Protein AF-A0A4S8KWS2-F1 (afdb_monomer_lite)

Organism: Dendrothele bispora (strain CBS 962.96) (NCBI:txid1314807)

Foldseek 3Di:
DAPDDCVRDNDPDAQPDQAHRVPVLVVQCVVVVPPDPDDPDPDPVVSVCQQDPPCVPPPADDKAFDADPVPRHTARLRMDGHHRGDDVSNVVVNVVRRVVVVVVVD

Structure (mmCIF, N/CA/C/O backbone):
data_AF-A0A4S8KWS2-F1
#
_entry.id   AF-A0A4S8KWS2-F1
#
loop_
_atom_site.group_PDB
_atom_site.id
_atom_site.typ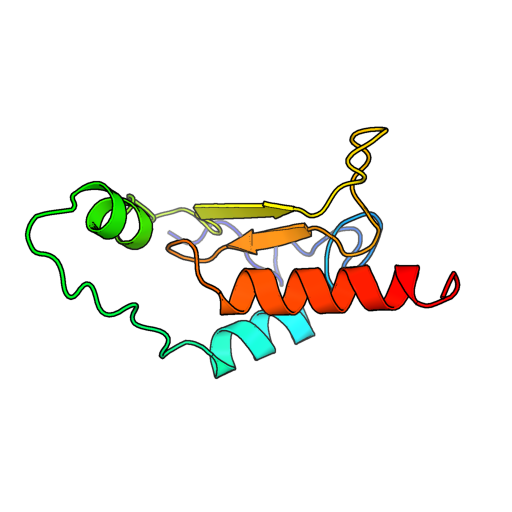e_symbol
_atom_site.label_atom_id
_atom_site.label_alt_id
_atom_site.label_comp_id
_atom_site.label_asym_id
_atom_site.label_entity_id
_atom_site.label_seq_id
_atom_site.pdbx_PDB_ins_code
_atom_site.Cartn_x
_atom_site.Cartn_y
_atom_site.Cartn_z
_atom_site.occupancy
_atom_site.B_iso_or_equiv
_atom_site.auth_seq_id
_atom_site.auth_comp_id
_atom_site.auth_asym_id
_atom_site.auth_atom_id
_atom_site.pdbx_PDB_model_num
ATOM 1 N N . LYS A 1 1 ? -21.656 6.192 8.394 1.00 63.66 1 LYS A N 1
ATOM 2 C CA . LYS A 1 1 ? -22.457 5.642 7.261 1.00 63.66 1 LYS A CA 1
ATOM 3 C C . LYS A 1 1 ? -21.497 5.369 6.106 1.00 63.66 1 LYS A C 1
ATOM 5 O O . LYS A 1 1 ? -20.739 6.272 5.795 1.00 63.66 1 LYS A O 1
ATOM 10 N N . LYS A 1 2 ? -21.473 4.171 5.505 1.00 75.38 2 LYS A N 1
ATOM 11 C CA . LYS A 1 2 ? -20.551 3.869 4.393 1.00 75.38 2 LYS A CA 1
ATOM 12 C C . LYS A 1 2 ? -21.028 4.560 3.102 1.00 75.38 2 LYS A C 1
ATOM 14 O O . LYS A 1 2 ? -22.052 4.176 2.532 1.00 75.38 2 LYS A O 1
ATOM 19 N N . VAL A 1 3 ? -20.339 5.635 2.702 1.00 84.31 3 VAL A N 1
ATOM 20 C CA . VAL A 1 3 ? -20.748 6.535 1.597 1.00 84.31 3 VAL A CA 1
ATOM 21 C C . VAL A 1 3 ? -20.134 6.149 0.249 1.00 84.31 3 VAL A C 1
ATOM 23 O O . VAL A 1 3 ? -20.658 6.583 -0.768 1.00 84.31 3 VAL A O 1
ATOM 26 N N . SER A 1 4 ? -19.158 5.234 0.209 1.00 84.44 4 SER A N 1
ATOM 27 C CA . SER A 1 4 ? -18.607 4.655 -1.027 1.00 84.44 4 SER A CA 1
ATOM 28 C C . SER A 1 4 ? -18.614 3.119 -1.024 1.00 84.44 4 SER A C 1
ATOM 30 O O . SER A 1 4 ? -18.657 2.484 0.033 1.00 84.44 4 SER A O 1
ATOM 32 N N . SER A 1 5 ? -18.666 2.492 -2.200 1.00 87.06 5 SER A N 1
ATOM 33 C CA . SER A 1 5 ? -18.486 1.037 -2.346 1.00 87.06 5 SER A CA 1
ATOM 34 C C . SER A 1 5 ? -17.965 0.684 -3.734 1.00 87.06 5 SER A C 1
ATOM 36 O O . SER A 1 5 ? -18.211 1.426 -4.669 1.00 87.06 5 SER A O 1
ATOM 38 N N . TRP A 1 6 ? -17.344 -0.485 -3.909 1.00 83.75 6 TRP A N 1
ATOM 39 C CA . TRP A 1 6 ? -16.892 -0.952 -5.231 1.00 83.75 6 TRP A CA 1
ATOM 40 C C . TRP A 1 6 ? -17.992 -1.007 -6.293 1.00 83.75 6 TRP A C 1
ATOM 42 O O . TRP A 1 6 ? -17.715 -0.848 -7.474 1.00 83.75 6 TRP A O 1
ATOM 52 N N . THR A 1 7 ? -19.238 -1.241 -5.881 1.00 87.94 7 THR A N 1
ATOM 53 C CA . THR A 1 7 ? -20.386 -1.287 -6.793 1.00 87.94 7 THR A CA 1
ATOM 54 C C . THR A 1 7 ? -20.877 0.108 -7.170 1.00 87.94 7 THR A C 1
ATOM 56 O O . THR A 1 7 ? -21.335 0.303 -8.290 1.00 87.94 7 THR A O 1
ATOM 59 N N . ARG A 1 8 ? -20.821 1.069 -6.238 1.00 90.31 8 ARG A N 1
ATOM 60 C CA . ARG A 1 8 ? -21.297 2.442 -6.465 1.00 90.31 8 ARG A CA 1
ATOM 61 C C . ARG A 1 8 ? -20.215 3.337 -7.075 1.00 90.31 8 ARG A C 1
ATOM 63 O O . ARG A 1 8 ? -20.529 4.173 -7.910 1.00 90.31 8 ARG A O 1
ATOM 70 N N . ASP A 1 9 ? -18.971 3.124 -6.665 1.00 89.25 9 ASP A N 1
ATOM 71 C CA . ASP A 1 9 ? -17.797 3.952 -6.927 1.00 89.25 9 ASP A CA 1
ATOM 72 C C . ASP A 1 9 ? -16.606 3.041 -7.305 1.00 89.25 9 ASP A C 1
ATOM 74 O O . ASP A 1 9 ? -15.654 2.895 -6.531 1.00 89.25 9 ASP A O 1
ATOM 78 N N . PRO A 1 10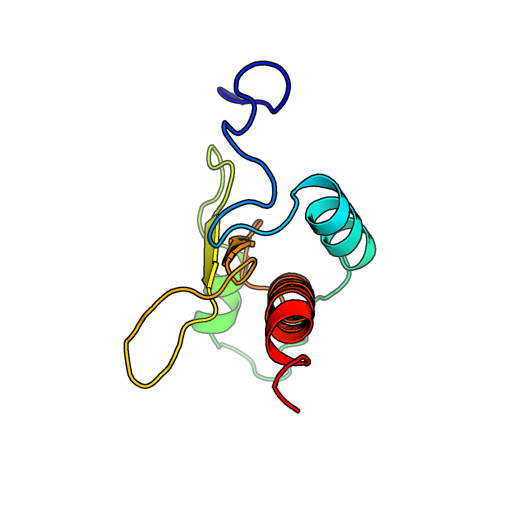 ? -16.668 2.334 -8.451 1.00 86.56 10 PRO A N 1
ATOM 79 C CA . PRO A 1 10 ? -15.579 1.463 -8.876 1.00 86.56 10 PRO A CA 1
ATOM 80 C C . PRO A 1 10 ? -14.314 2.272 -9.190 1.00 86.56 10 PRO A C 1
ATOM 82 O O . PRO A 1 10 ? -14.384 3.410 -9.658 1.00 86.56 10 PRO A O 1
ATOM 85 N N . SER A 1 11 ? -13.143 1.659 -8.990 1.00 84.44 11 SER A N 1
ATOM 86 C CA . SER A 1 11 ? -11.886 2.245 -9.468 1.00 84.44 11 SER A CA 1
ATOM 87 C C . SER A 1 11 ? -11.933 2.447 -10.981 1.00 84.44 11 SER A C 1
ATOM 89 O O . SER A 1 11 ? -12.358 1.560 -11.720 1.00 84.44 11 SER A O 1
ATOM 91 N N . LEU A 1 12 ? -11.446 3.603 -11.438 1.00 85.75 12 LEU A N 1
ATOM 92 C CA . LEU A 1 12 ? -11.351 3.922 -12.860 1.00 85.75 12 LEU A CA 1
ATOM 93 C C . LEU A 1 12 ? -10.419 2.950 -13.597 1.00 85.75 12 LEU A C 1
ATOM 95 O O . LEU A 1 12 ? -10.670 2.602 -14.748 1.00 85.75 12 LEU A O 1
ATOM 99 N N . GLN A 1 13 ? -9.334 2.530 -12.942 1.00 83.31 13 GLN A N 1
ATOM 100 C CA . GLN A 1 13 ? -8.307 1.669 -13.521 1.00 83.31 13 GLN A CA 1
ATOM 101 C C . GLN A 1 13 ? -7.661 0.800 -12.430 1.00 83.31 13 GLN A C 1
ATOM 103 O O . GLN A 1 13 ? -6.611 1.134 -11.882 1.00 83.31 13 GLN A O 1
ATOM 108 N N . ASP A 1 14 ? -8.313 -0.313 -12.089 1.00 88.88 14 ASP A N 1
ATOM 109 C CA . ASP A 1 14 ? -7.797 -1.277 -11.111 1.00 88.88 14 ASP A CA 1
ATOM 110 C C . ASP A 1 14 ? -6.501 -1.950 -11.600 1.00 88.88 14 ASP A C 1
ATOM 112 O O . ASP A 1 14 ? -6.409 -2.3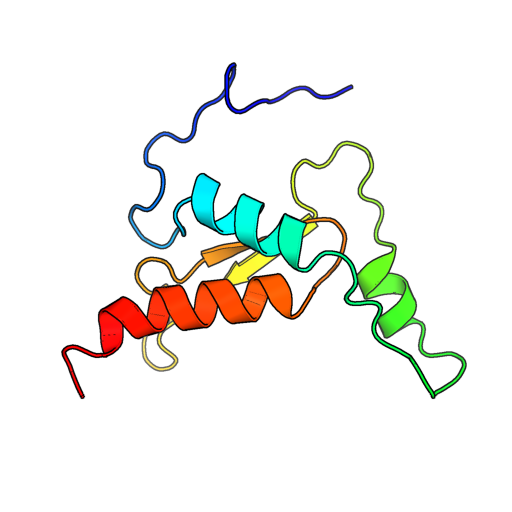71 -12.753 1.00 88.88 14 ASP A O 1
ATOM 116 N N . GLY A 1 15 ? -5.489 -2.026 -10.731 1.00 88.38 15 GLY A N 1
ATOM 117 C CA . GLY A 1 15 ? -4.188 -2.630 -11.048 1.00 88.38 15 GLY A CA 1
ATOM 118 C C . GLY A 1 15 ? -3.325 -1.882 -12.074 1.00 88.38 15 GLY A C 1
ATOM 119 O O . GLY A 1 15 ? -2.345 -2.445 -12.568 1.00 88.38 15 GLY A O 1
ATOM 120 N N . MET A 1 16 ? -3.679 -0.643 -12.422 1.00 89.94 16 MET A N 1
ATOM 121 C CA . MET A 1 16 ? -2.938 0.188 -13.376 1.00 89.94 16 MET A CA 1
ATOM 122 C C . MET A 1 16 ? -2.056 1.227 -12.676 1.00 89.94 16 MET A C 1
ATOM 124 O O . MET A 1 16 ? -2.183 1.498 -11.479 1.00 89.94 16 MET A O 1
ATOM 128 N N . ALA A 1 17 ? -1.172 1.855 -13.460 1.00 91.44 17 ALA A N 1
ATOM 129 C CA . ALA A 1 17 ? -0.198 2.829 -12.978 1.00 91.44 17 ALA A CA 1
ATOM 130 C C . ALA A 1 17 ? 0.575 2.272 -11.768 1.00 91.44 17 ALA A C 1
ATOM 132 O O . ALA A 1 17 ? 1.205 1.220 -11.872 1.00 91.44 17 ALA A O 1
ATOM 133 N N . TYR A 1 18 ? 0.528 2.957 -10.629 1.00 93.25 18 TYR A N 1
ATOM 134 C CA . TYR A 1 18 ? 1.210 2.548 -9.407 1.00 93.25 18 TYR A CA 1
ATOM 135 C C . TYR A 1 18 ? 0.334 1.721 -8.456 1.00 93.25 18 TYR A C 1
ATOM 137 O O . TYR A 1 18 ? 0.859 1.209 -7.475 1.00 93.25 18 TYR A O 1
ATOM 145 N N . PHE A 1 19 ? -0.962 1.536 -8.716 1.00 94.12 19 PHE A N 1
ATOM 146 C CA . PHE A 1 19 ? -1.841 0.795 -7.808 1.00 94.12 19 PHE A CA 1
ATOM 147 C C . PHE A 1 19 ? -1.763 -0.720 -8.018 1.00 94.12 19 PHE A C 1
ATOM 149 O O . PHE A 1 19 ? -1.666 -1.213 -9.142 1.00 94.12 19 PHE A O 1
ATOM 156 N N . VAL A 1 20 ? -1.818 -1.475 -6.920 1.00 95.12 20 VAL A N 1
ATOM 157 C CA . VAL A 1 20 ? -2.026 -2.928 -6.960 1.00 95.12 20 VAL A CA 1
ATOM 158 C C . VAL A 1 20 ? -3.445 -3.278 -7.416 1.00 95.12 20 VAL A C 1
ATOM 160 O O . VAL A 1 20 ? -4.370 -2.480 -7.284 1.00 95.12 20 VAL A O 1
ATOM 163 N N . GLU A 1 21 ? -3.616 -4.497 -7.926 1.00 93.94 21 GLU A N 1
ATOM 164 C CA . GLU A 1 21 ? -4.928 -5.073 -8.242 1.00 93.94 21 GLU A CA 1
ATOM 165 C C . GLU A 1 21 ? -5.719 -5.286 -6.936 1.00 93.94 21 GLU A C 1
ATOM 167 O O . GLU A 1 21 ? -5.266 -6.006 -6.039 1.00 93.94 21 GLU A O 1
ATOM 172 N N . ILE A 1 22 ? -6.895 -4.664 -6.802 1.00 92.00 22 ILE A N 1
ATOM 173 C CA . ILE A 1 22 ? -7.604 -4.576 -5.519 1.00 92.00 22 ILE A CA 1
ATOM 174 C C . ILE A 1 22 ? -8.085 -5.936 -5.009 1.00 92.00 22 ILE A C 1
ATOM 176 O O . ILE A 1 22 ? -7.956 -6.240 -3.825 1.00 92.00 22 ILE A O 1
ATOM 180 N N . GLN A 1 23 ? -8.656 -6.763 -5.886 1.00 92.50 23 GLN A N 1
ATOM 181 C CA . GLN A 1 23 ? -9.278 -8.031 -5.507 1.00 92.50 23 GLN A CA 1
ATOM 182 C C . GLN A 1 23 ? -8.255 -9.010 -4.913 1.00 92.50 23 GLN A C 1
ATOM 184 O O . GLN A 1 23 ? -8.467 -9.461 -3.781 1.00 92.50 23 GLN A O 1
ATOM 189 N N . PRO A 1 24 ? -7.127 -9.317 -5.590 1.00 94.81 24 PRO A N 1
ATOM 190 C CA . PRO A 1 24 ? -6.114 -10.193 -5.010 1.00 94.81 24 PRO A CA 1
ATOM 191 C C . PRO A 1 24 ? -5.461 -9.569 -3.772 1.00 94.81 24 PRO A C 1
ATOM 193 O O . PRO A 1 24 ? -5.181 -10.290 -2.814 1.00 94.81 24 PRO A O 1
ATOM 196 N N . TYR A 1 25 ? -5.289 -8.243 -3.743 1.00 94.44 25 TYR A N 1
ATOM 197 C CA . TYR A 1 25 ? -4.739 -7.548 -2.583 1.00 94.44 25 TYR A CA 1
ATOM 198 C C . TYR A 1 25 ? -5.626 -7.699 -1.340 1.00 94.44 25 TYR A C 1
ATOM 200 O O . TYR A 1 25 ? -5.165 -8.153 -0.294 1.00 94.44 25 TYR A O 1
ATOM 208 N N . LEU A 1 26 ? -6.922 -7.398 -1.445 1.00 92.38 26 LEU A N 1
ATOM 209 C CA . LEU A 1 26 ? -7.853 -7.517 -0.322 1.00 92.38 26 LEU A CA 1
ATOM 210 C C . LEU A 1 26 ? -8.042 -8.972 0.116 1.00 92.38 26 LEU A C 1
ATOM 212 O O . LEU A 1 26 ? -8.171 -9.234 1.313 1.00 92.38 26 LEU A O 1
ATOM 216 N N . ALA A 1 27 ? -8.025 -9.922 -0.823 1.00 94.81 27 ALA A N 1
ATOM 217 C CA . ALA A 1 27 ? -8.065 -11.346 -0.502 1.00 94.81 27 ALA A CA 1
ATOM 218 C C . ALA A 1 27 ? -6.837 -11.775 0.319 1.00 94.81 27 ALA A C 1
ATOM 220 O O . ALA A 1 27 ? -6.980 -12.490 1.314 1.00 94.81 27 ALA A O 1
ATOM 221 N N . TRP A 1 28 ? -5.646 -11.296 -0.052 1.00 94.69 28 TRP A N 1
ATOM 222 C CA . TRP A 1 28 ? -4.413 -11.534 0.692 1.00 94.69 28 TRP A CA 1
ATOM 223 C C . TRP A 1 28 ? -4.456 -10.926 2.093 1.00 94.69 28 TRP A C 1
ATOM 225 O O . TRP A 1 28 ? -4.251 -11.635 3.078 1.00 94.69 28 TRP A O 1
ATOM 235 N N . VAL A 1 29 ? -4.788 -9.638 2.197 1.00 92.44 29 VAL A N 1
ATOM 236 C CA . VAL A 1 29 ? -4.863 -8.949 3.490 1.00 92.44 29 VAL A CA 1
ATOM 237 C C . VAL A 1 29 ? -5.872 -9.630 4.405 1.00 92.44 29 VAL A C 1
ATOM 239 O O . VAL A 1 29 ? -5.585 -9.828 5.582 1.00 92.44 29 VAL A O 1
ATOM 242 N N . LYS A 1 30 ? -7.029 -10.047 3.868 1.00 91.62 30 LYS A N 1
ATOM 243 C CA . LYS A 1 30 ? -8.038 -10.801 4.621 1.00 91.62 30 LYS A CA 1
ATOM 244 C C . LYS A 1 30 ? -7.483 -12.124 5.152 1.00 91.62 30 LYS A C 1
ATOM 246 O O . LYS A 1 30 ? -7.732 -12.465 6.303 1.00 91.62 30 LYS A O 1
ATOM 251 N N . LYS A 1 31 ? -6.724 -12.854 4.332 1.00 93.00 31 LYS A N 1
ATOM 252 C CA . LYS A 1 31 ? -6.084 -14.118 4.724 1.00 93.00 31 LYS A CA 1
ATOM 253 C C . LYS A 1 31 ? -5.032 -13.925 5.824 1.00 93.00 31 LYS A C 1
ATOM 255 O O . LYS A 1 31 ? -4.847 -14.823 6.635 1.00 93.00 31 LYS A O 1
ATOM 260 N N . MET A 1 32 ? -4.374 -12.769 5.862 1.00 89.00 32 MET A N 1
ATOM 261 C CA . MET A 1 32 ? -3.289 -12.443 6.797 1.00 89.00 32 MET A CA 1
ATOM 262 C C . MET A 1 32 ? -3.745 -11.569 7.979 1.00 89.00 32 MET A C 1
ATOM 264 O O . MET A 1 32 ? -2.928 -10.904 8.610 1.00 89.00 32 MET A O 1
ATOM 268 N N . GLN A 1 33 ? -5.048 -11.529 8.285 1.00 75.81 33 GLN A N 1
ATOM 269 C CA . GLN A 1 33 ? -5.607 -10.621 9.297 1.00 75.81 33 GLN A CA 1
ATOM 270 C C . GLN A 1 33 ? -5.059 -10.834 10.713 1.00 75.81 33 GLN A C 1
ATOM 272 O O . GLN A 1 33 ? -4.996 -9.869 11.475 1.00 75.81 33 GLN A O 1
ATOM 277 N N . GLU A 1 34 ? -4.642 -12.051 11.058 1.00 70.38 34 GLU A N 1
ATOM 278 C CA . GLU A 1 34 ? -4.140 -12.414 12.389 1.00 70.38 34 GLU A CA 1
ATOM 279 C C . GLU A 1 34 ? -2.642 -12.110 12.566 1.00 70.38 34 GLU A C 1
ATOM 281 O O . GLU A 1 34 ? -1.864 -12.936 13.033 1.00 70.38 34 GLU A O 1
ATOM 286 N N . GLN A 1 35 ? -2.220 -10.900 12.204 1.00 68.75 35 GLN A N 1
ATOM 287 C CA . GLN A 1 35 ? -0.884 -10.387 12.510 1.00 68.75 35 GLN A CA 1
ATOM 288 C C . GLN A 1 35 ? -0.984 -9.359 13.635 1.00 68.75 35 GLN A C 1
ATOM 290 O O . GLN A 1 35 ? -0.884 -8.154 13.409 1.00 68.75 35 GLN A O 1
ATOM 295 N N . LYS A 1 36 ? -1.233 -9.825 14.864 1.00 66.38 36 LYS A N 1
ATOM 296 C CA . LYS A 1 36 ? -1.091 -8.960 16.038 1.00 66.38 36 LYS A CA 1
ATOM 297 C C . LYS A 1 36 ? 0.394 -8.851 16.361 1.00 66.38 36 LYS A C 1
ATOM 299 O O . LYS A 1 36 ? 0.990 -9.815 16.835 1.00 66.38 36 LYS A O 1
ATOM 304 N N . GLU A 1 37 ? 0.981 -7.688 16.103 1.00 64.25 37 GLU A N 1
ATOM 305 C CA . GLU A 1 37 ? 2.353 -7.418 16.519 1.00 64.25 37 GLU A CA 1
ATOM 306 C C . GLU A 1 37 ? 2.428 -7.491 18.050 1.00 64.25 37 GLU A C 1
ATOM 308 O O . GLU A 1 37 ? 1.701 -6.802 18.771 1.00 64.25 37 GLU A O 1
ATOM 313 N N . MET A 1 38 ? 3.248 -8.410 18.558 1.00 62.38 38 MET A N 1
ATOM 314 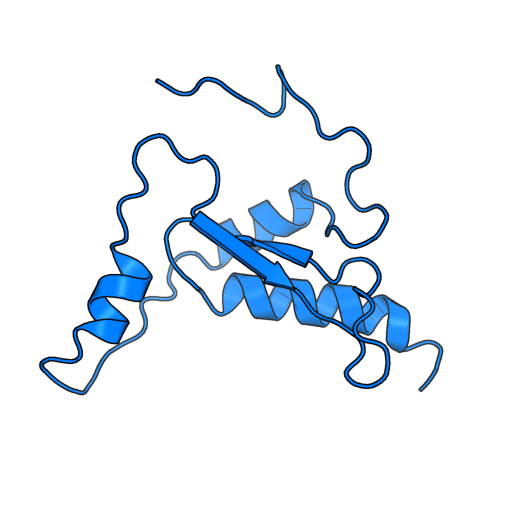C CA . MET A 1 38 ? 3.451 -8.567 19.992 1.00 62.38 38 MET A CA 1
ATOM 315 C C . MET A 1 38 ? 4.450 -7.510 20.456 1.00 62.38 38 MET A C 1
ATOM 317 O O . MET A 1 38 ? 5.652 -7.659 20.249 1.00 62.38 38 MET A O 1
ATOM 321 N N . SER A 1 39 ? 3.977 -6.453 21.114 1.00 62.97 39 SER A N 1
ATOM 322 C CA . SER A 1 39 ? 4.869 -5.547 21.836 1.00 62.97 39 SER A CA 1
ATOM 323 C C . SER A 1 39 ? 5.332 -6.229 23.128 1.00 62.97 39 SER A C 1
ATOM 325 O O . SER A 1 39 ? 4.579 -6.329 24.096 1.00 62.97 39 SER A O 1
ATOM 327 N N . THR A 1 40 ? 6.575 -6.702 23.171 1.00 67.50 40 THR A N 1
ATOM 328 C CA . THR A 1 40 ? 7.201 -7.184 24.418 1.00 67.50 40 THR A CA 1
ATOM 329 C C . THR A 1 40 ? 7.639 -6.043 25.340 1.00 67.50 40 THR A C 1
ATOM 331 O O . THR A 1 40 ? 7.993 -6.281 26.491 1.00 67.50 40 THR A O 1
ATOM 334 N N . CYS A 1 41 ? 7.616 -4.803 24.846 1.00 64.94 41 CYS A N 1
ATOM 335 C CA . CYS A 1 41 ? 7.964 -3.600 25.593 1.00 64.94 41 CYS A CA 1
ATOM 336 C C . CYS A 1 41 ? 6.690 -2.883 26.060 1.00 64.94 41 CYS A C 1
ATOM 338 O O . CYS A 1 41 ? 5.767 -2.675 25.274 1.00 64.94 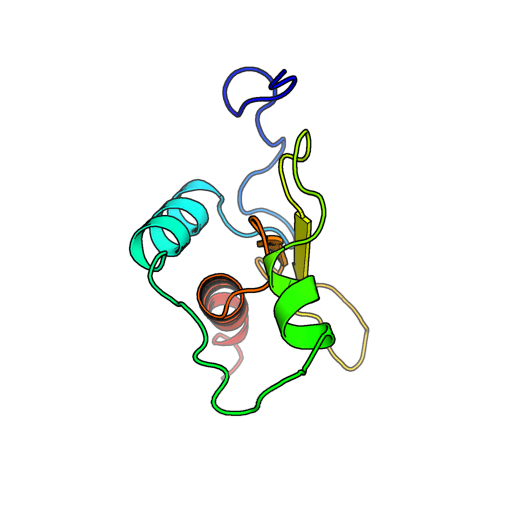41 CYS A O 1
ATOM 340 N N . THR A 1 42 ? 6.638 -2.487 27.329 1.00 68.19 42 THR A N 1
ATOM 341 C CA . THR A 1 42 ? 5.516 -1.740 27.908 1.00 68.19 42 THR A CA 1
ATOM 342 C C . THR A 1 42 ? 5.627 -0.242 27.596 1.00 68.19 42 THR A C 1
ATOM 344 O O . THR A 1 42 ? 6.712 0.332 27.654 1.00 68.19 42 THR A O 1
ATOM 347 N N . GLY A 1 43 ? 4.500 0.413 27.290 1.00 62.66 43 GLY A N 1
ATOM 348 C CA . GLY A 1 43 ? 4.406 1.882 27.241 1.00 62.66 43 GLY A CA 1
ATOM 349 C C . GLY A 1 43 ? 4.857 2.561 25.942 1.00 62.66 43 GLY A C 1
ATOM 350 O O . GLY A 1 43 ? 5.156 3.754 25.953 1.00 62.66 43 GLY A O 1
ATOM 351 N N . LEU A 1 44 ? 4.908 1.843 24.817 1.00 68.69 44 LEU A N 1
ATOM 352 C CA . LEU A 1 44 ? 5.215 2.441 23.516 1.00 68.69 44 LEU A CA 1
ATOM 353 C C . LEU A 1 44 ? 3.946 3.003 22.863 1.00 68.69 44 LEU A C 1
ATOM 355 O O . LEU A 1 44 ? 3.361 2.380 21.979 1.00 68.69 44 LEU A O 1
ATOM 359 N N . SER A 1 45 ? 3.575 4.230 23.238 1.00 65.94 45 SER A N 1
ATOM 360 C CA . SER A 1 45 ? 2.407 4.932 22.681 1.00 65.94 45 SER A CA 1
ATOM 361 C C . SER A 1 45 ? 2.400 4.998 21.148 1.00 65.94 45 SER A C 1
ATOM 363 O O . SER A 1 45 ? 1.334 5.075 20.551 1.00 65.94 45 SER A O 1
ATOM 365 N N . ALA A 1 46 ? 3.566 4.951 20.493 1.00 65.38 46 ALA A N 1
ATOM 366 C CA . ALA A 1 46 ? 3.667 4.918 19.034 1.00 65.38 46 ALA A CA 1
ATOM 367 C C . ALA A 1 46 ? 3.090 3.626 18.418 1.00 65.38 46 ALA A C 1
ATOM 369 O O . ALA A 1 46 ? 2.378 3.704 17.419 1.00 65.38 46 ALA A O 1
ATOM 370 N N . LEU A 1 47 ? 3.338 2.460 19.031 1.00 66.88 47 LEU A N 1
ATOM 371 C CA . LEU A 1 47 ? 2.791 1.167 18.587 1.00 66.88 47 LEU A CA 1
ATOM 372 C C . LEU A 1 47 ? 1.282 1.083 18.836 1.00 66.88 47 LEU A C 1
ATOM 374 O O . LEU A 1 47 ? 0.531 0.595 17.988 1.00 66.88 47 LEU A O 1
ATOM 378 N N . ASP A 1 48 ? 0.833 1.614 19.975 1.00 65.50 48 ASP A N 1
ATOM 379 C CA . ASP A 1 48 ? -0.591 1.687 20.295 1.00 65.50 48 ASP A CA 1
ATOM 380 C C . ASP A 1 48 ? -1.322 2.599 19.300 1.00 65.50 48 ASP A C 1
ATOM 382 O O . ASP A 1 48 ? -2.383 2.241 18.784 1.00 65.50 48 ASP A O 1
ATOM 386 N N . HIS A 1 49 ? -0.739 3.753 18.955 1.00 66.88 49 HIS A N 1
ATOM 387 C CA . HIS A 1 49 ? -1.352 4.714 18.036 1.00 66.88 49 HIS A CA 1
ATOM 388 C C . HIS A 1 49 ? -1.363 4.234 16.579 1.00 66.88 49 HIS A C 1
ATOM 390 O O . HIS A 1 49 ? -2.347 4.463 15.871 1.00 66.88 49 HIS A O 1
ATOM 396 N N . ALA A 1 50 ? -0.319 3.519 16.144 1.00 64.31 50 ALA A N 1
ATOM 397 C CA . ALA A 1 50 ? -0.239 2.932 14.806 1.00 64.31 50 ALA A CA 1
ATOM 398 C C . ALA A 1 50 ? -1.405 1.970 14.518 1.00 64.31 50 ALA A C 1
ATOM 400 O O . ALA A 1 50 ? -1.872 1.893 13.385 1.00 64.31 50 ALA A O 1
ATOM 401 N N . ASN A 1 51 ? -1.928 1.289 15.544 1.00 62.69 51 ASN A N 1
ATOM 402 C CA . ASN A 1 51 ? -3.002 0.303 15.406 1.00 62.69 51 ASN A CA 1
ATOM 403 C C . ASN A 1 51 ? -4.406 0.827 15.752 1.00 62.69 51 ASN A C 1
ATOM 405 O O . ASN A 1 51 ? -5.397 0.170 15.434 1.00 62.69 51 ASN A O 1
ATOM 409 N N . THR A 1 52 ? -4.515 1.989 16.405 1.00 67.31 52 THR A N 1
ATOM 410 C CA . THR A 1 52 ? -5.785 2.481 16.982 1.00 67.31 52 THR A CA 1
ATOM 411 C C . THR A 1 52 ? -6.232 3.848 16.475 1.00 67.31 52 THR A C 1
ATOM 413 O O . THR A 1 52 ? -7.237 4.372 16.959 1.00 67.31 52 THR A O 1
ATOM 416 N N . LYS A 1 53 ? -5.536 4.432 15.488 1.00 64.38 53 LYS A N 1
ATOM 417 C CA . LYS A 1 53 ? -5.913 5.723 14.894 1.00 64.38 53 LYS A CA 1
ATOM 418 C C . LYS A 1 53 ? -7.412 5.753 14.554 1.00 64.38 53 LYS A C 1
ATOM 420 O O . LYS A 1 53 ? -7.959 4.772 14.040 1.00 64.38 53 LYS A O 1
ATOM 425 N N . TYR A 1 54 ? -8.072 6.878 14.852 1.00 69.38 54 TYR A N 1
ATOM 426 C CA . TYR A 1 54 ? -9.487 7.102 14.543 1.00 69.38 54 TYR A CA 1
ATOM 427 C C . TYR A 1 54 ? -9.763 6.767 13.072 1.00 69.38 54 TYR A C 1
ATOM 429 O O . TYR A 1 54 ? -9.297 7.464 12.174 1.00 69.38 54 TYR A O 1
ATOM 437 N N . HIS A 1 55 ? -10.488 5.675 12.839 1.00 77.50 55 HIS A N 1
ATOM 438 C CA . HIS A 1 55 ? -10.730 5.115 11.507 1.00 77.50 55 HIS A CA 1
ATOM 439 C C . HIS A 1 55 ? -12.220 5.055 11.158 1.00 77.50 55 HIS A C 1
ATOM 441 O O . HIS A 1 55 ? -12.582 4.729 10.028 1.00 77.50 55 HIS A O 1
ATOM 447 N N . GLU A 1 56 ? -13.103 5.372 12.109 1.00 82.25 56 GLU A N 1
ATOM 448 C CA . GLU A 1 56 ? -14.538 5.398 11.856 1.00 82.25 56 GLU A CA 1
ATOM 449 C C . GLU A 1 56 ? -14.874 6.414 10.759 1.00 82.25 56 GLU A C 1
ATOM 451 O O . GLU A 1 56 ? -14.581 7.602 10.866 1.00 82.25 56 GLU A O 1
ATOM 456 N N . GLY A 1 57 ? -15.502 5.931 9.687 1.00 82.69 57 GLY A N 1
ATOM 457 C CA . GLY A 1 57 ? -15.877 6.752 8.536 1.00 82.69 57 GLY A CA 1
ATOM 458 C C . GLY A 1 57 ? -14.838 6.811 7.413 1.00 82.69 57 GLY A C 1
ATOM 459 O O . GLY A 1 57 ? -15.193 7.274 6.331 1.00 82.69 57 GLY A O 1
ATOM 460 N N . TYR A 1 58 ? -13.626 6.291 7.618 1.00 84.31 58 TYR A N 1
ATOM 461 C CA . TYR A 1 58 ? -12.608 6.166 6.574 1.00 84.31 58 TYR A CA 1
ATOM 462 C C . TYR A 1 58 ? -12.702 4.810 5.855 1.00 84.31 58 TYR A C 1
ATOM 464 O O . TYR A 1 58 ? -12.994 3.788 6.478 1.00 84.31 58 TYR A O 1
ATOM 472 N N . ASP A 1 59 ? -12.467 4.796 4.539 1.00 82.56 59 ASP A N 1
ATOM 473 C CA . ASP A 1 59 ? -12.379 3.550 3.753 1.00 82.56 59 ASP A CA 1
ATOM 474 C C . ASP A 1 59 ? -10.947 2.974 3.778 1.00 82.56 59 ASP A C 1
ATOM 476 O O . ASP A 1 59 ? -10.765 1.758 3.730 1.00 82.56 59 ASP A O 1
ATOM 480 N N . ASP A 1 60 ? -9.941 3.839 3.953 1.00 87.31 60 ASP A N 1
ATOM 481 C CA . ASP A 1 60 ? -8.540 3.511 4.217 1.00 87.31 60 ASP A CA 1
ATOM 482 C C . ASP A 1 60 ? -7.933 4.442 5.283 1.00 87.31 60 ASP A C 1
ATOM 484 O O . ASP A 1 60 ? -8.382 5.569 5.473 1.00 87.31 60 ASP A O 1
ATOM 488 N N . THR A 1 61 ? -6.925 3.973 6.028 1.00 87.38 61 THR A N 1
ATOM 489 C CA . THR A 1 61 ? -6.265 4.807 7.065 1.00 87.38 61 THR A CA 1
ATOM 490 C C . THR A 1 61 ? -4.880 5.307 6.663 1.00 87.38 61 THR A C 1
ATOM 492 O O . THR A 1 61 ? -4.299 6.157 7.343 1.00 87.38 61 THR A O 1
ATOM 495 N N . GLY A 1 62 ? -4.372 4.818 5.533 1.00 89.38 62 GLY A N 1
ATOM 496 C CA . GLY A 1 62 ? -3.077 5.167 4.975 1.00 89.38 62 GLY A CA 1
ATOM 497 C C . GLY A 1 62 ? -2.831 4.479 3.634 1.00 89.38 62 GLY A C 1
ATOM 498 O O . GLY A 1 62 ? -3.680 3.756 3.104 1.00 89.38 62 GLY A O 1
ATOM 499 N N . LYS A 1 63 ? -1.647 4.715 3.070 1.00 91.94 63 LYS A N 1
ATOM 500 C CA . LYS A 1 63 ? -1.152 4.053 1.861 1.00 91.94 63 LYS A CA 1
ATOM 501 C C . LYS A 1 63 ? 0.270 3.578 2.116 1.00 91.94 63 LYS A C 1
ATOM 503 O O . LYS A 1 63 ? 1.059 4.295 2.723 1.00 91.94 63 LYS A O 1
ATOM 508 N N . VAL A 1 64 ? 0.605 2.409 1.592 1.00 93.56 64 VAL A N 1
ATOM 509 C CA . VAL A 1 64 ? 1.994 1.961 1.457 1.00 93.56 64 VAL A CA 1
ATOM 510 C C . VAL A 1 64 ? 2.396 2.166 0.006 1.00 93.56 64 VAL A C 1
ATOM 512 O O . VAL A 1 64 ? 1.606 1.868 -0.891 1.00 93.56 64 VAL A O 1
ATOM 515 N N . ALA A 1 65 ? 3.601 2.689 -0.216 1.00 94.94 65 ALA A N 1
ATOM 516 C CA . ALA A 1 65 ? 4.124 2.985 -1.540 1.00 94.94 65 ALA A CA 1
ATOM 517 C C . ALA A 1 65 ? 5.606 2.597 -1.665 1.00 94.94 65 ALA A C 1
ATOM 519 O O . ALA A 1 65 ? 6.415 2.911 -0.796 1.00 94.94 65 ALA A O 1
ATOM 520 N N . GLY A 1 66 ? 5.957 1.946 -2.770 1.00 94.12 66 GLY A N 1
ATOM 521 C CA . GLY A 1 66 ? 7.315 1.671 -3.214 1.00 94.12 66 GLY A CA 1
ATOM 522 C C . GLY A 1 66 ? 7.681 2.573 -4.390 1.00 94.12 66 GLY A C 1
ATOM 523 O O . GLY A 1 66 ? 6.960 2.655 -5.388 1.00 94.12 66 GLY A O 1
ATOM 524 N N . LEU A 1 67 ? 8.817 3.253 -4.269 1.00 94.00 67 LEU A N 1
ATOM 525 C CA . LEU A 1 67 ? 9.294 4.240 -5.233 1.00 94.00 67 LEU A CA 1
ATOM 526 C C . LEU A 1 67 ? 10.783 4.059 -5.530 1.00 94.00 67 LEU A C 1
ATOM 528 O O . LEU A 1 67 ? 11.534 3.472 -4.752 1.00 94.00 67 LEU A O 1
ATOM 532 N N . CYS A 1 68 ? 11.216 4.559 -6.682 1.00 91.25 68 CYS A N 1
ATOM 533 C CA . CYS A 1 68 ? 12.626 4.606 -7.041 1.00 91.25 68 CYS A CA 1
ATOM 534 C C . CYS A 1 68 ? 13.369 5.595 -6.133 1.00 91.25 68 CYS A C 1
ATOM 536 O O . CYS A 1 68 ? 13.131 6.792 -6.228 1.00 91.25 68 CYS A O 1
ATOM 538 N N . ALA A 1 69 ? 14.331 5.130 -5.335 1.00 90.94 69 ALA A N 1
ATOM 539 C CA . ALA A 1 69 ? 15.098 5.998 -4.433 1.00 90.94 69 ALA A CA 1
ATOM 540 C C . ALA A 1 69 ? 15.894 7.115 -5.143 1.00 90.94 69 ALA A C 1
ATOM 542 O O . ALA A 1 69 ? 16.246 8.106 -4.519 1.00 90.94 69 ALA A O 1
ATOM 543 N N . ARG A 1 70 ? 16.197 6.963 -6.442 1.00 92.62 70 ARG A N 1
ATOM 544 C CA . ARG A 1 70 ? 16.949 7.970 -7.211 1.00 92.62 70 ARG A CA 1
ATOM 545 C C . ARG A 1 70 ? 16.069 9.087 -7.765 1.00 92.62 70 ARG A C 1
ATOM 547 O O . ARG A 1 70 ? 16.507 10.227 -7.817 1.00 92.62 70 ARG A O 1
ATOM 554 N N . HIS A 1 71 ? 14.887 8.736 -8.263 1.00 93.50 71 HIS A N 1
ATOM 555 C CA . HIS A 1 71 ? 14.042 9.652 -9.040 1.00 93.50 71 HIS A CA 1
ATOM 556 C C . HIS A 1 71 ? 12.697 9.936 -8.370 1.00 93.50 71 HIS A C 1
ATOM 558 O O . HIS A 1 71 ? 11.885 10.660 -8.928 1.00 93.50 71 HIS A O 1
ATOM 564 N N . GLU A 1 72 ? 12.436 9.304 -7.226 1.00 94.31 72 GLU A N 1
ATOM 565 C CA . GLU A 1 72 ? 11.211 9.434 -6.433 1.00 94.31 72 GLU A CA 1
ATOM 566 C C . GLU A 1 72 ? 9.923 9.083 -7.195 1.00 94.31 72 GLU A C 1
ATOM 568 O O . GLU A 1 72 ? 8.820 9.498 -6.850 1.00 94.31 72 GLU A O 1
ATOM 573 N N . VAL A 1 73 ? 10.053 8.256 -8.235 1.00 93.12 73 VAL A N 1
ATOM 574 C CA . VAL A 1 73 ? 8.928 7.808 -9.059 1.00 93.12 73 VAL A CA 1
ATOM 575 C C . VAL A 1 73 ? 8.297 6.561 -8.452 1.00 93.12 73 VAL A C 1
ATOM 577 O O . VAL A 1 73 ? 8.989 5.572 -8.189 1.00 93.12 73 VAL A O 1
ATOM 580 N N . LEU A 1 74 ? 6.975 6.598 -8.275 1.00 94.00 74 LEU A N 1
ATOM 581 C CA . LEU A 1 74 ? 6.175 5.448 -7.861 1.00 94.00 74 LEU A CA 1
ATOM 582 C C . LEU A 1 74 ? 6.286 4.322 -8.885 1.00 94.00 74 LEU A C 1
ATOM 584 O O . LEU A 1 74 ? 6.066 4.521 -10.081 1.00 94.00 74 LEU A O 1
ATOM 588 N N . GLN A 1 75 ? 6.612 3.129 -8.403 1.00 92.62 75 GLN A N 1
ATOM 589 C CA . GLN A 1 75 ? 6.756 1.969 -9.267 1.00 92.62 75 GLN A CA 1
ATOM 590 C C . GLN A 1 75 ? 5.399 1.376 -9.639 1.00 92.62 75 GLN A C 1
ATOM 592 O O . GLN A 1 75 ? 4.406 1.521 -8.919 1.00 92.62 75 GLN A O 1
ATOM 597 N N . LYS A 1 76 ? 5.373 0.664 -10.768 1.00 93.06 76 LYS A N 1
ATOM 598 C CA . LYS A 1 76 ? 4.189 -0.066 -11.219 1.00 93.06 76 LYS A CA 1
ATOM 599 C C . LYS A 1 76 ? 3.742 -1.068 -10.149 1.00 93.06 76 LYS A C 1
ATOM 601 O O . LYS A 1 76 ? 4.565 -1.819 -9.631 1.00 93.06 76 LYS A O 1
ATOM 606 N N . ASN A 1 77 ? 2.448 -1.067 -9.822 1.00 94.19 77 ASN A N 1
ATOM 607 C CA . ASN A 1 77 ? 1.861 -1.847 -8.720 1.00 94.19 77 ASN A CA 1
ATOM 608 C C . ASN A 1 77 ? 2.584 -1.664 -7.365 1.00 94.19 77 ASN A C 1
ATOM 610 O O . ASN A 1 77 ? 2.556 -2.553 -6.517 1.00 94.19 77 ASN A O 1
ATOM 614 N N . 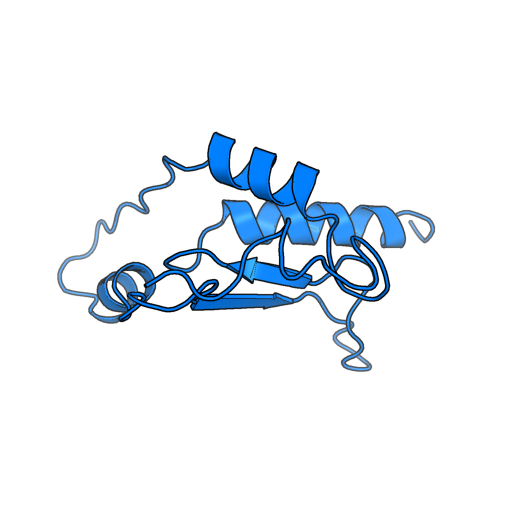GLY A 1 78 ? 3.252 -0.528 -7.167 1.00 95.00 78 GLY A N 1
ATOM 615 C CA . GLY A 1 78 ? 3.997 -0.212 -5.958 1.00 95.00 78 GLY A CA 1
ATOM 616 C C . GLY A 1 78 ? 3.162 0.417 -4.851 1.00 95.00 78 GLY A C 1
ATOM 617 O O . GLY A 1 78 ? 3.742 0.781 -3.843 1.00 95.00 78 GLY A O 1
ATOM 618 N N . MET A 1 79 ? 1.846 0.581 -4.996 1.00 95.44 79 MET A N 1
ATOM 619 C CA . MET A 1 79 ? 0.999 1.269 -4.022 1.00 95.44 79 MET A CA 1
ATOM 620 C C . MET A 1 79 ? -0.257 0.477 -3.666 1.00 95.44 79 MET A C 1
ATOM 622 O O . MET A 1 79 ? -0.974 -0.000 -4.546 1.00 95.44 79 MET A O 1
ATOM 626 N N . GLY A 1 80 ? -0.580 0.424 -2.374 1.00 94.00 80 GLY A N 1
ATOM 627 C CA . GLY A 1 80 ? -1.804 -0.185 -1.858 1.00 94.00 80 GLY A CA 1
ATOM 628 C C . GLY A 1 80 ? -2.356 0.555 -0.642 1.00 94.00 80 GLY A C 1
ATOM 629 O O . GLY A 1 80 ? -1.622 1.212 0.098 1.00 94.00 80 GLY A O 1
ATOM 630 N N . ALA A 1 81 ? -3.675 0.482 -0.467 1.00 91.88 81 ALA A N 1
ATOM 631 C CA . ALA A 1 81 ? -4.381 1.139 0.628 1.00 91.88 81 ALA A CA 1
ATOM 632 C C . ALA A 1 81 ? -4.326 0.308 1.908 1.00 91.88 81 ALA A C 1
ATOM 634 O O . ALA A 1 81 ? -4.695 -0.866 1.891 1.00 91.88 81 ALA A O 1
ATOM 635 N N . THR A 1 82 ? -3.924 0.919 3.019 1.00 90.12 82 THR A N 1
ATOM 636 C CA . THR A 1 82 ? -3.942 0.240 4.309 1.00 90.12 82 THR A CA 1
ATOM 637 C C . THR A 1 82 ? -5.324 0.313 4.935 1.00 90.12 82 THR A C 1
ATOM 639 O O . THR A 1 82 ? -6.038 1.317 4.890 1.00 90.12 82 THR A O 1
ATOM 642 N N . GLN A 1 83 ? -5.694 -0.796 5.554 1.00 86.38 83 GLN A N 1
ATOM 643 C CA . GLN A 1 83 ? -6.857 -0.943 6.409 1.00 86.38 83 GLN A CA 1
ATOM 644 C C . GLN A 1 83 ? -6.526 -0.242 7.728 1.00 86.38 83 GLN A C 1
ATOM 646 O O . GLN A 1 83 ? -5.597 0.558 7.794 1.00 86.38 83 GLN A O 1
ATOM 651 N N . VAL A 1 84 ? -7.271 -0.508 8.794 1.00 82.19 84 VAL A N 1
ATOM 652 C CA . VAL A 1 84 ? -6.935 0.066 10.099 1.00 82.19 84 VAL A CA 1
ATOM 653 C C . VAL A 1 84 ? -5.552 -0.420 10.540 1.00 82.19 84 VAL A C 1
ATOM 655 O O . VAL A 1 84 ? -5.352 -1.624 10.762 1.00 82.19 84 VAL A O 1
ATOM 658 N N . GLY A 1 85 ? -4.642 0.545 10.646 1.00 77.88 85 GLY A N 1
ATOM 659 C CA . GLY A 1 85 ? -3.251 0.369 11.033 1.00 77.88 85 GLY A CA 1
ATOM 660 C C . GLY A 1 85 ? -2.315 -0.084 9.914 1.00 77.88 85 GLY A C 1
ATOM 661 O O . GLY A 1 85 ? -2.723 -0.512 8.830 1.00 77.88 85 GLY A O 1
ATOM 662 N N . GLU A 1 86 ? -1.023 0.026 10.197 1.00 80.50 86 GLU A N 1
ATOM 663 C CA . GLU A 1 86 ? 0.059 -0.430 9.328 1.00 80.50 86 GLU A CA 1
ATOM 664 C C . GLU A 1 86 ? 0.357 -1.905 9.631 1.00 80.50 86 GLU A C 1
ATOM 666 O O . GLU A 1 86 ? 0.545 -2.284 10.782 1.00 80.50 86 GLU A O 1
ATOM 671 N N . ARG A 1 87 ? 0.345 -2.766 8.605 1.00 84.81 87 ARG A N 1
ATOM 672 C CA . ARG A 1 87 ? 0.540 -4.219 8.756 1.00 84.81 87 ARG A CA 1
ATOM 673 C C . ARG A 1 87 ? 1.541 -4.735 7.737 1.00 84.81 87 ARG A C 1
ATOM 675 O O . ARG A 1 87 ? 1.474 -4.337 6.571 1.00 84.81 87 ARG A O 1
ATOM 682 N N . TYR A 1 88 ? 2.380 -5.691 8.139 1.00 88.25 88 TYR A N 1
ATOM 683 C CA . TYR A 1 88 ? 3.332 -6.355 7.240 1.00 88.25 88 TYR A CA 1
ATOM 684 C C . TYR A 1 88 ? 2.639 -6.999 6.040 1.00 88.25 88 TYR A C 1
ATOM 686 O O . TYR A 1 88 ? 3.094 -6.814 4.918 1.00 88.25 88 TYR A O 1
ATOM 694 N N . ALA A 1 89 ? 1.460 -7.602 6.232 1.00 91.88 89 ALA A N 1
ATOM 695 C CA . ALA A 1 89 ? 0.646 -8.138 5.139 1.00 91.88 89 ALA A CA 1
ATOM 696 C C . ALA A 1 89 ? 0.443 -7.161 3.963 1.00 91.88 89 ALA A C 1
ATOM 698 O O . ALA A 1 89 ? 0.411 -7.590 2.807 1.00 91.88 89 ALA A O 1
ATOM 699 N N . ASN A 1 90 ? 0.320 -5.857 4.242 1.00 93.31 90 ASN A N 1
ATOM 700 C CA . ASN A 1 90 ? 0.171 -4.836 3.208 1.00 93.31 90 ASN A CA 1
ATOM 701 C C . ASN A 1 90 ? 1.482 -4.634 2.453 1.00 93.31 90 ASN A C 1
ATOM 703 O O . ASN A 1 90 ? 1.498 -4.665 1.223 1.00 93.31 90 ASN A O 1
ATOM 707 N N . VAL A 1 91 ? 2.567 -4.452 3.206 1.00 93.25 91 VAL A N 1
ATOM 708 C CA . VAL A 1 91 ? 3.911 -4.215 2.675 1.00 93.25 91 VAL A CA 1
ATOM 709 C C . VAL A 1 91 ? 4.379 -5.406 1.844 1.00 93.25 91 VAL A C 1
ATOM 711 O O . VAL A 1 91 ? 4.793 -5.209 0.707 1.00 93.25 91 VAL A O 1
ATOM 714 N N . ASP A 1 92 ? 4.226 -6.631 2.347 1.00 93.62 92 ASP A N 1
ATOM 715 C CA . ASP A 1 92 ? 4.653 -7.862 1.675 1.00 93.62 92 ASP A CA 1
ATOM 716 C C . ASP A 1 92 ? 4.014 -8.004 0.292 1.00 93.62 92 ASP A C 1
ATOM 718 O O . ASP A 1 92 ? 4.697 -8.259 -0.702 1.00 93.62 92 ASP A O 1
ATOM 722 N N . PHE A 1 93 ? 2.698 -7.787 0.206 1.00 95.12 93 PHE A N 1
ATOM 723 C CA . PHE A 1 93 ? 1.978 -7.891 -1.059 1.00 95.12 93 PHE A CA 1
ATOM 724 C C . PHE A 1 93 ? 2.430 -6.829 -2.061 1.00 95.12 93 PHE A C 1
ATOM 726 O O . PHE A 1 93 ? 2.610 -7.123 -3.244 1.00 95.12 93 PHE A O 1
ATOM 733 N N . ILE A 1 94 ? 2.605 -5.589 -1.599 1.00 95.44 94 ILE A N 1
ATOM 734 C CA . ILE A 1 94 ? 3.002 -4.461 -2.445 1.00 95.44 94 ILE A CA 1
ATOM 735 C C . ILE A 1 94 ? 4.441 -4.640 -2.931 1.00 95.44 94 ILE A C 1
ATOM 737 O O . ILE A 1 94 ? 4.706 -4.464 -4.117 1.00 95.44 94 ILE A O 1
ATOM 741 N N . VAL A 1 95 ? 5.359 -5.057 -2.055 1.00 94.50 95 VAL A N 1
ATOM 742 C CA . VAL A 1 95 ? 6.751 -5.351 -2.417 1.00 94.50 95 VAL A CA 1
ATOM 743 C C . VAL A 1 95 ? 6.807 -6.490 -3.431 1.00 94.50 95 VAL A C 1
ATOM 745 O O . VAL A 1 95 ? 7.447 -6.336 -4.468 1.00 94.50 95 VAL A O 1
ATOM 748 N N . ALA A 1 96 ? 6.090 -7.594 -3.208 1.00 94.38 96 ALA A N 1
ATOM 749 C CA . ALA A 1 96 ? 6.026 -8.690 -4.176 1.00 94.38 96 ALA A CA 1
ATOM 750 C C . ALA A 1 96 ? 5.438 -8.238 -5.528 1.00 94.38 96 ALA A C 1
ATOM 752 O O . ALA A 1 96 ? 5.962 -8.582 -6.590 1.00 94.38 96 ALA A O 1
ATOM 753 N N . SER A 1 97 ? 4.381 -7.419 -5.498 1.00 94.38 97 SER A N 1
ATOM 754 C CA . SER A 1 97 ? 3.730 -6.871 -6.696 1.00 94.38 97 SER A CA 1
ATOM 755 C C . SER A 1 97 ? 4.637 -5.934 -7.489 1.00 94.38 97 SER A C 1
ATOM 757 O O . SER A 1 97 ? 4.617 -5.966 -8.719 1.00 94.38 97 SER A O 1
ATOM 759 N N . LEU A 1 98 ? 5.434 -5.124 -6.795 1.00 92.88 98 LEU A N 1
ATOM 760 C CA . LEU A 1 98 ? 6.441 -4.241 -7.371 1.00 92.88 98 LEU A CA 1
ATOM 761 C C . LEU A 1 98 ? 7.596 -5.051 -7.971 1.00 92.88 98 LEU A C 1
ATOM 763 O O . LEU A 1 98 ? 7.979 -4.827 -9.119 1.00 92.88 98 LEU A O 1
ATOM 767 N N . LEU A 1 99 ? 8.129 -6.025 -7.226 1.00 91.69 99 LEU A N 1
ATOM 768 C CA . LEU A 1 99 ? 9.259 -6.854 -7.657 1.00 91.69 99 LEU A CA 1
ATOM 769 C C . LEU A 1 99 ? 8.935 -7.684 -8.902 1.00 91.69 99 LEU A C 1
ATOM 771 O O . LEU A 1 99 ? 9.809 -7.846 -9.749 1.00 91.69 99 LEU A O 1
ATOM 775 N N . ARG A 1 100 ? 7.676 -8.112 -9.077 1.00 90.38 100 ARG A N 1
ATOM 776 C CA . ARG A 1 100 ? 7.176 -8.761 -10.305 1.00 90.38 100 ARG A CA 1
ATOM 777 C C . ARG A 1 100 ? 7.481 -7.966 -11.582 1.00 90.38 100 ARG A C 1
ATOM 779 O O . ARG A 1 100 ? 7.612 -8.562 -12.646 1.00 90.38 100 ARG A O 1
ATOM 786 N N . HIS A 1 101 ? 7.569 -6.636 -11.497 1.00 86.69 101 HIS A N 1
ATOM 787 C CA . HIS A 1 101 ? 7.852 -5.766 -12.648 1.00 86.69 101 HIS A CA 1
ATOM 788 C C . HIS A 1 101 ? 9.326 -5.363 -12.754 1.00 86.69 101 HIS A C 1
ATOM 790 O O . HIS A 1 101 ? 9.752 -4.913 -13.813 1.00 86.69 101 HIS A O 1
ATOM 796 N N . LEU A 1 102 ? 10.107 -5.531 -11.683 1.00 80.38 102 LEU A N 1
ATOM 797 C CA . LEU A 1 102 ? 11.552 -5.288 -11.685 1.00 80.38 102 LEU A CA 1
ATOM 798 C C . LEU A 1 102 ? 12.358 -6.533 -12.063 1.00 80.38 102 LEU A C 1
ATOM 800 O O . LEU A 1 102 ? 13.454 -6.393 -12.591 1.00 80.38 102 LEU A O 1
ATOM 804 N N . SER A 1 103 ? 11.823 -7.738 -11.848 1.00 65.81 103 SER A N 1
ATOM 805 C CA . SER A 1 103 ? 12.525 -9.003 -12.106 1.00 65.81 103 SER A CA 1
ATOM 806 C C . SER A 1 103 ? 12.820 -9.287 -13.584 1.00 65.81 103 SER A C 1
ATOM 808 O O . SER A 1 103 ? 13.430 -10.298 -13.882 1.00 65.81 103 SER A O 1
ATOM 810 N N . VAL A 1 104 ? 12.399 -8.426 -14.517 1.00 55.47 104 VAL A N 1
ATOM 811 C CA . VAL A 1 104 ? 12.839 -8.473 -15.927 1.00 55.47 104 VAL A CA 1
ATOM 812 C C . VAL A 1 104 ? 14.238 -7.848 -16.105 1.00 55.47 104 VAL A C 1
ATOM 814 O O . VAL A 1 104 ? 14.871 -8.034 -17.137 1.00 55.47 104 VAL A O 1
ATOM 817 N N . LEU A 1 105 ? 14.727 -7.099 -15.109 1.00 50.25 105 LEU A N 1
ATOM 818 C CA . LEU A 1 105 ? 16.044 -6.444 -15.097 1.00 50.25 105 LEU A CA 1
ATOM 819 C C . LEU A 1 105 ? 17.095 -7.177 -14.237 1.00 50.25 105 LEU A C 1
ATOM 821 O O . LEU A 1 105 ? 18.209 -6.668 -14.104 1.00 50.25 105 LEU A O 1
ATOM 825 N N . LEU A 1 106 ? 16.750 -8.332 -13.654 1.00 46.62 106 LEU A N 1
ATOM 826 C CA . LEU A 1 106 ? 17.661 -9.256 -12.961 1.00 46.62 106 LEU A CA 1
ATOM 827 C C . LEU A 1 106 ? 17.762 -10.562 -13.750 1.00 46.62 106 LEU A C 1
ATOM 829 O O . LEU A 1 106 ? 18.868 -11.142 -13.750 1.00 46.62 106 LEU A O 1
#

pLDDT: mean 83.48, std 12.17, range [46.62, 95.44]

Sequence (106 aa):
KKVSSWTRDPSLQDGMAYFVEIQPYLAWVKKMQEQKEMSTCTGLSALDHANTKYHEGYDDTGKVAGLCARHEVLQKNGMGATQVGERYANVDFIVASLLRHLSVLL

InterPro domains:
  IPR040521 Kyakuja-Dileera-Zisupton transposase [PF18758] (3-101)

Secondary structure (DSSP, 8-state):
-----TTTS--SSTT-TTBPPHHHHHHHHHHT--------STT-HHHHHHHHS--TT-S-SEEEEEE-TTT-PEEEEEEEEE-SS--HHHHHHHHHHHHHHHTT--

Radius of gyration: 15.51 Å; chains: 1; bounding box: 40×24×44 Å